Protein AF-A0A366LDM3-F1 (afdb_monomer_lite)

Foldseek 3Di:
DDPVVVVVVVVVVVVVVVCVVQQAWDFDDDPVDGRDTDGSVVVVVVVVVVVVVVCCVVVPDDCDPVNVVVVCVVPPDPPDPDDDDPVVVVVVD

Sequence (93 aa):
MSAKTISIIILTALLTAFLFLNSDEVPFNFIVANDVQVSKLIVIGVCIIVGFIIGFVVGRPRKTVSSYDDEIEKHQPVSNKKELSDEDRDYIS

Organism: NCBI:txid2259170

Radius of gyration: 30.3 Å; chains: 1; bounding box: 64×37×77 Å

pLDDT: mean 83.48, std 13.85, range [53.78, 97.94]

Structure (mmCIF, N/CA/C/O backbone):
data_AF-A0A366LDM3-F1
#
_entry.id   AF-A0A366LDM3-F1
#
loop_
_atom_site.group_PDB
_atom_site.id
_atom_site.type_symbol
_atom_site.label_atom_id
_atom_site.label_alt_id
_atom_site.label_comp_id
_atom_site.label_asym_id
_atom_site.label_entity_id
_atom_site.label_seq_id
_atom_site.pdbx_PDB_ins_code
_atom_site.Cartn_x
_atom_site.Cartn_y
_atom_site.Cartn_z
_atom_site.occupancy
_atom_site.B_iso_or_equiv
_atom_site.auth_seq_id
_atom_site.auth_comp_id
_atom_site.auth_asym_id
_atom_site.auth_atom_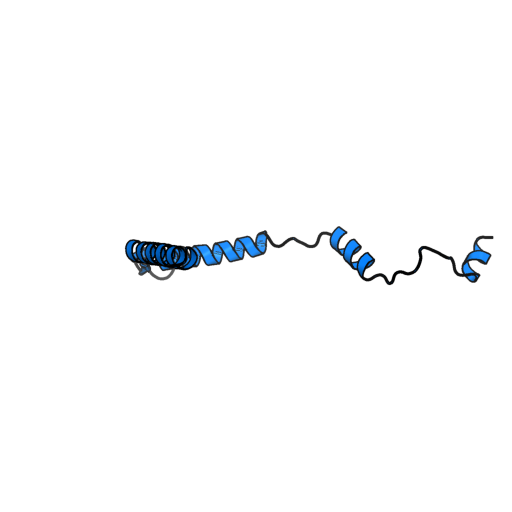id
_atom_site.pdbx_PDB_model_num
ATOM 1 N N . MET A 1 1 ? 22.036 9.229 21.483 1.00 71.19 1 MET A N 1
ATOM 2 C CA . MET A 1 1 ? 21.349 8.377 20.485 1.00 71.19 1 MET A CA 1
ATOM 3 C C . MET A 1 1 ? 21.937 8.642 19.113 1.00 71.19 1 MET A C 1
ATOM 5 O O . MET A 1 1 ? 22.294 9.782 18.844 1.00 71.19 1 MET A O 1
ATOM 9 N N . SER A 1 2 ? 22.051 7.622 18.260 1.00 89.81 2 SER A N 1
ATOM 10 C CA . SER A 1 2 ? 22.481 7.842 16.875 1.00 89.81 2 SER A CA 1
ATOM 11 C C . SER A 1 2 ? 21.367 8.524 16.071 1.00 89.81 2 SER A C 1
ATOM 13 O O . SER A 1 2 ? 20.186 8.319 16.360 1.00 89.81 2 SER A O 1
ATOM 15 N N . ALA A 1 3 ? 21.724 9.285 15.032 1.00 93.06 3 ALA A N 1
ATOM 16 C CA . ALA A 1 3 ? 20.747 9.884 14.116 1.00 93.06 3 ALA A CA 1
ATOM 17 C C . ALA A 1 3 ? 19.798 8.833 13.505 1.00 93.06 3 ALA A C 1
ATOM 19 O O . ALA A 1 3 ? 18.619 9.104 13.300 1.00 93.06 3 ALA A O 1
ATOM 20 N N . LYS A 1 4 ? 20.288 7.601 13.299 1.00 94.69 4 LYS A N 1
ATOM 21 C CA . LYS A 1 4 ? 19.481 6.464 12.833 1.00 94.69 4 LYS A CA 1
ATOM 22 C C . LYS A 1 4 ? 18.363 6.131 13.822 1.00 94.69 4 LYS A C 1
ATOM 24 O O . LYS A 1 4 ? 17.221 5.962 13.421 1.00 94.69 4 LYS A O 1
ATOM 29 N N . THR A 1 5 ? 18.680 6.090 15.116 1.00 96.88 5 THR A N 1
ATOM 30 C CA . THR A 1 5 ? 17.709 5.803 16.181 1.00 96.88 5 THR A CA 1
ATOM 31 C C . THR A 1 5 ? 16.633 6.883 16.254 1.00 96.88 5 THR A C 1
ATOM 33 O O . THR A 1 5 ? 15.451 6.565 16.292 1.00 96.88 5 THR A O 1
ATOM 36 N N . ILE A 1 6 ? 17.035 8.157 16.214 1.00 95.75 6 ILE A N 1
ATOM 37 C CA . ILE A 1 6 ? 16.105 9.296 16.247 1.00 95.75 6 ILE A CA 1
ATOM 38 C C . ILE A 1 6 ? 15.188 9.273 15.017 1.00 95.75 6 ILE A C 1
ATOM 40 O O . ILE A 1 6 ? 13.979 9.430 15.155 1.00 95.75 6 ILE A O 1
ATOM 44 N N . SER A 1 7 ? 15.745 9.004 13.833 1.00 96.12 7 SER A N 1
ATOM 45 C CA . SER A 1 7 ? 14.976 8.888 12.590 1.00 96.12 7 SER A CA 1
ATOM 46 C C . SER A 1 7 ? 13.928 7.773 12.658 1.00 96.12 7 SER A C 1
ATOM 48 O O . SER A 1 7 ? 12.761 8.013 12.357 1.00 96.12 7 SER A O 1
ATOM 50 N N . ILE A 1 8 ? 14.304 6.581 13.138 1.00 96.69 8 ILE A N 1
ATOM 51 C CA . ILE A 1 8 ? 13.368 5.456 13.294 1.00 96.69 8 ILE A CA 1
ATOM 52 C C . ILE A 1 8 ? 12.237 5.814 14.267 1.00 96.69 8 ILE A C 1
ATOM 54 O O . ILE A 1 8 ? 11.078 5.518 13.982 1.00 96.69 8 ILE A O 1
ATOM 58 N N . ILE A 1 9 ? 12.546 6.475 15.387 1.00 97.19 9 ILE A N 1
ATOM 59 C CA . ILE A 1 9 ? 11.535 6.892 16.371 1.00 97.19 9 ILE A CA 1
ATOM 60 C C . ILE A 1 9 ? 10.557 7.894 15.752 1.00 97.19 9 ILE A C 1
ATOM 62 O O . ILE A 1 9 ? 9.348 7.703 15.862 1.00 97.19 9 ILE A O 1
ATOM 66 N N . ILE A 1 10 ? 11.062 8.927 15.069 1.00 97.69 10 ILE A N 1
ATOM 67 C CA . ILE A 1 10 ? 10.222 9.936 14.409 1.00 97.69 10 ILE A CA 1
ATOM 68 C C . ILE A 1 10 ? 9.333 9.276 13.354 1.00 97.69 10 ILE A C 1
ATOM 70 O O . ILE A 1 10 ? 8.124 9.494 13.355 1.00 97.69 10 ILE A O 1
ATOM 74 N N . LEU A 1 11 ? 9.905 8.427 12.497 1.00 97.56 11 LEU A N 1
ATOM 75 C CA . LEU A 1 11 ? 9.153 7.717 11.464 1.00 97.56 11 LEU A CA 1
ATOM 76 C C . LEU A 1 11 ? 8.051 6.842 12.075 1.00 97.56 11 LEU A C 1
ATOM 78 O O . LEU A 1 11 ? 6.920 6.852 11.600 1.00 97.56 11 LEU A O 1
ATOM 82 N N . THR A 1 12 ? 8.363 6.124 13.154 1.00 97.75 12 THR A N 1
ATOM 83 C CA . THR A 1 12 ? 7.402 5.253 13.843 1.00 97.75 12 THR A CA 1
ATOM 84 C C . THR A 1 12 ? 6.284 6.061 14.502 1.00 97.75 12 THR A C 1
ATOM 86 O O . THR A 1 12 ? 5.118 5.674 14.413 1.00 97.75 12 THR A O 1
ATOM 89 N N . ALA A 1 13 ? 6.606 7.199 15.123 1.00 97.81 13 ALA A N 1
ATOM 90 C CA . ALA A 1 13 ? 5.617 8.091 15.724 1.00 97.81 13 ALA A CA 1
ATOM 91 C C . ALA A 1 13 ? 4.684 8.687 14.659 1.00 97.81 13 ALA A C 1
ATOM 93 O O . ALA A 1 13 ? 3.468 8.674 14.836 1.00 97.81 13 ALA A O 1
ATOM 94 N N . LEU A 1 14 ? 5.239 9.140 13.530 1.00 97.94 14 LEU A N 1
ATOM 95 C CA . LEU A 1 14 ? 4.462 9.652 12.400 1.00 97.94 14 LEU A CA 1
ATOM 96 C C . LEU A 1 14 ? 3.571 8.573 11.785 1.00 97.94 14 LEU A C 1
ATOM 98 O O . LEU A 1 14 ? 2.397 8.831 11.535 1.00 97.94 14 LEU A O 1
ATOM 102 N N . LEU A 1 15 ? 4.097 7.362 11.582 1.00 95.88 15 LEU A N 1
ATOM 103 C CA . LEU A 1 15 ? 3.319 6.239 11.066 1.00 95.88 15 LEU A CA 1
ATOM 104 C C . LEU A 1 15 ? 2.171 5.888 12.015 1.00 95.88 15 LEU A C 1
ATOM 106 O O . LEU A 1 15 ? 1.031 5.765 11.583 1.00 95.88 15 LEU A O 1
ATOM 110 N N . THR A 1 16 ? 2.452 5.783 13.313 1.00 96.06 16 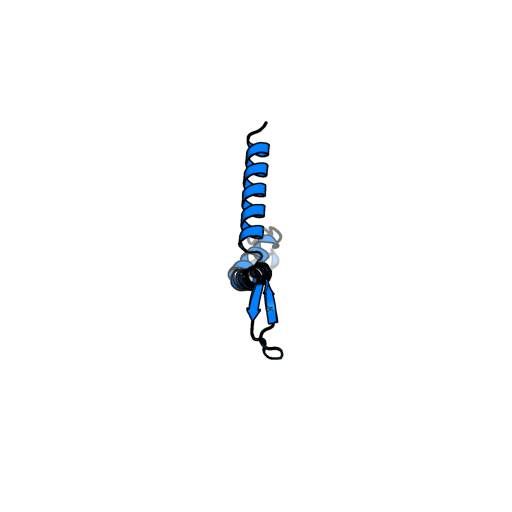THR A N 1
ATOM 111 C CA . THR A 1 16 ? 1.426 5.499 14.326 1.00 96.06 16 THR A CA 1
ATOM 112 C C . THR A 1 16 ? 0.350 6.582 14.344 1.00 96.06 16 THR A C 1
ATOM 114 O O . THR A 1 16 ? -0.836 6.261 14.326 1.00 96.06 16 THR A O 1
ATOM 117 N N . ALA A 1 17 ? 0.745 7.859 14.321 1.00 95.81 17 ALA A N 1
ATOM 118 C CA . ALA A 1 17 ? -0.191 8.976 14.267 1.00 95.81 17 ALA A CA 1
ATOM 119 C C . ALA A 1 17 ? -1.046 8.933 12.994 1.00 95.81 17 ALA A C 1
ATOM 121 O O . ALA A 1 17 ? -2.261 9.090 13.069 1.00 95.81 17 ALA A O 1
ATOM 122 N N . PHE A 1 18 ? -0.437 8.661 11.838 1.00 93.38 18 PHE A N 1
ATOM 123 C CA . PHE A 1 18 ? -1.152 8.513 10.573 1.00 93.38 18 PHE A CA 1
ATOM 124 C C . PHE A 1 18 ? -2.194 7.392 10.633 1.00 93.38 18 PHE A C 1
ATOM 126 O O . PHE A 1 18 ? -3.340 7.609 10.241 1.00 93.38 18 PHE A O 1
ATOM 133 N N . LEU A 1 19 ? -1.820 6.218 11.150 1.00 92.31 19 LEU A N 1
ATOM 134 C CA . LEU A 1 19 ? -2.737 5.088 11.296 1.00 92.31 19 LEU A CA 1
ATOM 135 C C . LEU A 1 19 ? -3.892 5.437 12.238 1.00 92.31 19 LEU A C 1
ATOM 137 O O . LEU A 1 19 ? -5.047 5.217 11.893 1.00 92.31 19 LEU A O 1
ATOM 141 N N . PHE A 1 20 ? -3.596 6.030 13.395 1.00 93.19 20 PHE A N 1
ATOM 142 C CA . PHE A 1 20 ? -4.615 6.394 14.377 1.00 93.19 20 PHE A CA 1
ATOM 143 C C . PHE A 1 20 ? -5.601 7.434 13.830 1.00 93.19 20 PHE A C 1
ATOM 145 O O . PHE A 1 20 ? -6.810 7.221 13.885 1.00 93.19 20 PHE A O 1
ATOM 152 N N . LEU A 1 21 ? -5.093 8.513 13.226 1.00 91.75 21 LEU A N 1
ATOM 153 C CA . LEU A 1 21 ? -5.907 9.593 12.653 1.00 91.75 21 LEU A CA 1
ATOM 154 C C . LEU A 1 21 ? -6.767 9.152 11.460 1.00 91.75 21 LEU A C 1
ATOM 156 O O . LEU A 1 21 ? -7.707 9.851 11.098 1.00 91.75 21 LEU A O 1
ATOM 160 N N . ASN A 1 22 ? -6.447 8.018 10.836 1.00 92.06 22 ASN A N 1
ATOM 161 C CA . ASN A 1 22 ? -7.195 7.472 9.703 1.00 92.06 22 ASN A CA 1
ATOM 162 C C . ASN A 1 22 ? -7.859 6.128 10.030 1.00 92.06 22 ASN A C 1
ATOM 164 O O . ASN A 1 22 ? -8.272 5.418 9.116 1.00 92.06 22 ASN A O 1
ATOM 168 N N . SER A 1 23 ? -7.960 5.767 11.311 1.00 89.88 23 SER A N 1
ATOM 169 C CA . SER A 1 23 ? -8.541 4.491 11.744 1.00 89.88 23 SER A CA 1
ATOM 170 C C . SER A 1 23 ? -10.063 4.424 11.595 1.00 89.88 23 SER A C 1
ATOM 172 O O . SER A 1 23 ? -10.608 3.320 11.582 1.00 89.88 23 SER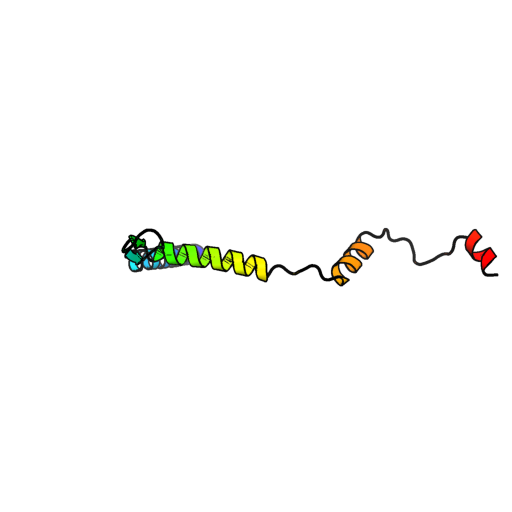 A O 1
ATOM 174 N N . ASP A 1 24 ? -10.722 5.571 11.408 1.00 93.12 24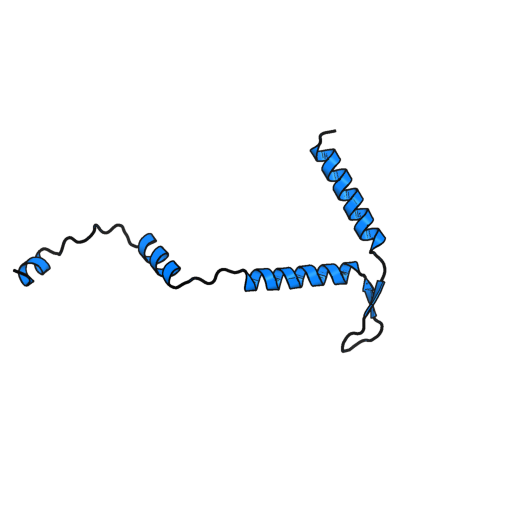 ASP A N 1
ATOM 175 C CA . ASP A 1 24 ? -12.165 5.662 11.198 1.00 93.12 24 ASP A CA 1
ATOM 176 C C . ASP A 1 24 ? -12.665 4.768 10.058 1.00 93.12 24 ASP A C 1
ATOM 178 O O . ASP A 1 24 ? -12.005 4.550 9.030 1.00 93.12 24 ASP A O 1
ATOM 182 N N . GLU A 1 25 ? -13.906 4.334 10.216 1.00 91.75 25 GLU A N 1
ATOM 183 C CA . GLU A 1 25 ? -14.665 3.612 9.210 1.00 91.75 25 GLU A CA 1
ATOM 184 C C . GLU A 1 25 ? -15.452 4.550 8.286 1.00 91.75 25 GLU A C 1
ATOM 186 O O . GLU A 1 25 ? -15.825 5.670 8.643 1.00 91.75 25 GLU A O 1
ATOM 191 N N . VAL A 1 26 ? -15.651 4.102 7.047 1.00 89.62 26 VAL A N 1
ATOM 192 C CA . VAL A 1 26 ? -16.459 4.768 6.022 1.00 89.62 26 VAL A CA 1
ATOM 193 C C . VAL A 1 26 ? -17.438 3.738 5.458 1.00 89.62 26 VAL A C 1
ATOM 195 O O 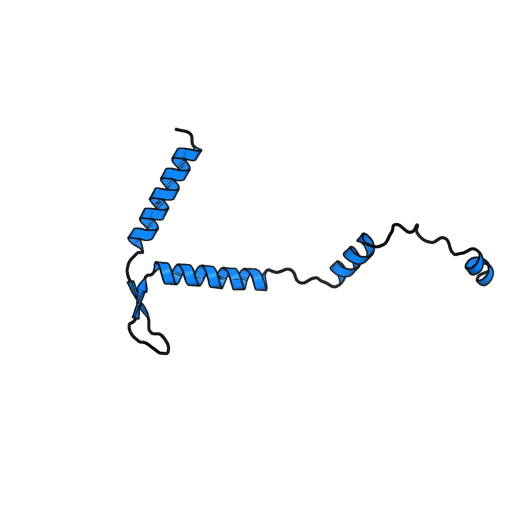. VAL A 1 26 ? -17.037 2.592 5.230 1.00 89.62 26 VAL A O 1
ATOM 198 N N . PRO A 1 27 ? -18.708 4.110 5.225 1.00 91.50 27 PRO A N 1
ATOM 199 C CA . PRO A 1 27 ? -19.678 3.212 4.615 1.00 91.50 27 PRO A CA 1
ATOM 200 C C . PRO A 1 27 ? -19.339 2.960 3.141 1.00 91.50 27 PRO A C 1
ATOM 202 O O . PRO A 1 27 ? -19.114 3.894 2.368 1.00 91.50 27 PRO A O 1
ATOM 205 N N . PHE A 1 28 ? -19.333 1.689 2.748 1.00 89.50 28 PHE A N 1
ATOM 206 C CA . PHE A 1 28 ? -19.161 1.239 1.372 1.00 89.50 28 PHE A CA 1
ATOM 207 C C . PHE A 1 28 ? -20.348 0.391 0.922 1.00 89.50 28 PHE A C 1
ATOM 209 O O . PHE A 1 28 ? -20.772 -0.543 1.604 1.00 89.50 28 PHE A O 1
ATOM 216 N N . ASN A 1 29 ? -20.828 0.685 -0.285 1.00 91.38 29 ASN A N 1
ATOM 217 C CA . ASN A 1 29 ? -21.815 -0.131 -0.977 1.00 91.38 29 ASN A CA 1
ATOM 218 C C . ASN A 1 29 ? -21.098 -1.079 -1.934 1.00 91.38 29 ASN A C 1
ATOM 220 O O . ASN A 1 29 ? -20.505 -0.662 -2.930 1.00 91.38 29 ASN A O 1
ATOM 224 N N . PHE A 1 30 ? -21.152 -2.364 -1.618 1.00 88.31 30 PHE A N 1
ATOM 225 C CA . PHE A 1 30 ? -20.687 -3.450 -2.463 1.00 88.31 30 PHE A CA 1
ATOM 226 C C . PHE A 1 30 ? -21.855 -4.043 -3.250 1.00 88.31 30 PHE A C 1
ATOM 228 O O . PHE A 1 30 ? -23.012 -3.959 -2.850 1.00 88.31 30 PHE A O 1
ATOM 235 N N . ILE A 1 31 ? -21.538 -4.726 -4.352 1.00 89.44 31 ILE A N 1
ATOM 236 C CA . ILE A 1 31 ? -22.520 -5.329 -5.273 1.00 89.44 31 ILE A CA 1
ATOM 237 C C . ILE A 1 31 ? -23.529 -6.244 -4.548 1.00 89.44 31 ILE A C 1
ATOM 239 O O . ILE A 1 31 ? -24.671 -6.361 -4.979 1.00 89.44 31 ILE A O 1
ATOM 243 N N . VAL A 1 32 ? -23.114 -6.885 -3.450 1.00 90.94 32 VAL A N 1
ATOM 244 C CA . VAL A 1 32 ? -23.926 -7.855 -2.691 1.00 90.94 32 VAL A CA 1
ATOM 245 C C . VAL A 1 32 ? -24.299 -7.344 -1.288 1.00 90.94 32 VAL A C 1
ATOM 247 O O . VAL A 1 32 ? -25.112 -7.964 -0.609 1.00 90.94 32 VAL A O 1
ATOM 250 N N . ALA A 1 33 ? -23.737 -6.220 -0.833 1.00 85.62 33 ALA A N 1
ATOM 251 C CA . ALA A 1 33 ? -23.942 -5.714 0.525 1.00 85.62 33 ALA A CA 1
ATOM 252 C C . ALA A 1 33 ? -23.853 -4.184 0.569 1.00 85.62 33 ALA A C 1
ATOM 254 O O . ALA A 1 33 ? -22.847 -3.614 0.158 1.00 85.62 33 ALA A O 1
ATOM 255 N N . ASN A 1 34 ? -24.890 -3.534 1.096 1.00 89.19 34 ASN A N 1
ATOM 256 C CA . ASN A 1 34 ? -24.940 -2.080 1.269 1.00 89.19 34 ASN A CA 1
ATOM 257 C C . ASN A 1 34 ? -24.504 -1.675 2.684 1.00 89.19 34 ASN A C 1
ATOM 259 O O . ASN A 1 34 ? -24.599 -2.482 3.610 1.00 89.19 34 ASN A O 1
ATOM 263 N N . ASP A 1 35 ? -24.041 -0.433 2.831 1.00 89.31 35 ASP A N 1
ATOM 264 C CA . ASP A 1 35 ? -23.660 0.218 4.093 1.00 89.31 35 ASP A CA 1
ATOM 265 C C . ASP A 1 35 ? -22.657 -0.573 4.950 1.00 89.31 35 ASP A C 1
ATOM 267 O O . ASP A 1 35 ? -22.651 -0.507 6.181 1.00 89.31 35 ASP A O 1
ATOM 271 N N . VAL A 1 36 ? -21.764 -1.324 4.302 1.00 91.19 36 VAL A N 1
ATOM 272 C CA . VAL A 1 36 ? -20.710 -2.053 5.004 1.00 91.19 36 VAL A CA 1
ATOM 273 C C . VAL A 1 36 ? -19.672 -1.051 5.487 1.00 91.19 36 VAL A C 1
ATOM 275 O O . VAL A 1 36 ? -19.061 -0.342 4.688 1.00 91.19 36 VAL A O 1
ATOM 278 N N . GLN A 1 37 ? -19.449 -1.004 6.796 1.00 92.50 37 GLN A N 1
ATOM 279 C CA . GLN A 1 37 ? -18.440 -0.130 7.379 1.00 92.50 37 GLN A CA 1
ATOM 280 C C . GLN A 1 37 ? -17.047 -0.728 7.180 1.00 92.50 37 GLN A C 1
ATOM 282 O O . GLN A 1 37 ? -16.762 -1.849 7.603 1.00 92.50 37 GLN A O 1
ATOM 287 N N . VAL A 1 38 ? -16.184 0.011 6.485 1.00 90.62 38 VAL A N 1
ATOM 288 C CA . VAL A 1 38 ? -14.819 -0.419 6.170 1.00 90.62 38 VAL A CA 1
ATOM 289 C C . VAL A 1 38 ? -13.841 0.648 6.639 1.00 90.62 38 VAL A C 1
ATOM 291 O O . VAL A 1 38 ? -14.040 1.836 6.396 1.00 90.62 38 VAL A O 1
ATOM 294 N N . SER A 1 39 ? -12.751 0.234 7.286 1.00 91.56 39 SER A N 1
ATOM 295 C CA . SER A 1 39 ? -11.691 1.159 7.703 1.00 91.56 39 SER A CA 1
ATOM 296 C C . SER A 1 39 ? -11.044 1.843 6.494 1.00 91.56 39 SER A C 1
ATOM 298 O O . SER A 1 39 ? -10.642 1.169 5.536 1.00 91.56 39 SER A O 1
ATOM 300 N N . LYS A 1 40 ? -10.854 3.169 6.565 1.00 89.50 40 LYS A N 1
ATOM 301 C CA . LYS A 1 40 ? -10.142 3.952 5.531 1.00 89.50 40 LYS A CA 1
ATOM 302 C C . LYS A 1 40 ? -8.759 3.365 5.224 1.00 89.50 40 LYS A C 1
ATOM 304 O O . LYS A 1 40 ? -8.330 3.358 4.070 1.00 89.50 40 LYS A O 1
ATOM 309 N N . LEU A 1 41 ? -8.083 2.812 6.233 1.00 92.75 41 LEU A N 1
ATOM 310 C CA . LEU A 1 41 ? -6.772 2.176 6.080 1.00 92.75 41 LEU A CA 1
ATOM 311 C C . LEU A 1 41 ? -6.811 0.939 5.178 1.00 92.75 41 LEU A C 1
ATOM 313 O O . LEU A 1 41 ? -5.908 0.755 4.363 1.00 92.75 41 LEU A O 1
ATOM 317 N N . ILE A 1 42 ? -7.854 0.110 5.293 1.00 91.06 42 ILE A N 1
ATOM 318 C CA . ILE A 1 42 ? -8.015 -1.089 4.456 1.00 91.06 42 ILE A CA 1
ATOM 319 C C . ILE A 1 42 ? -8.205 -0.675 3.000 1.00 91.06 42 ILE A C 1
ATOM 321 O O . ILE A 1 42 ? -7.558 -1.231 2.114 1.00 91.06 42 ILE A O 1
ATOM 325 N N . VAL A 1 43 ? -9.036 0.341 2.757 1.00 91.31 43 VAL A N 1
ATOM 326 C CA . VAL A 1 43 ? -9.283 0.873 1.411 1.00 91.31 43 VAL A CA 1
ATOM 327 C C . VAL A 1 43 ? -7.979 1.356 0.776 1.00 91.31 43 VAL A C 1
ATOM 329 O O . VAL A 1 43 ? -7.641 0.941 -0.332 1.00 91.31 43 VAL A O 1
ATOM 332 N N . ILE A 1 44 ? -7.206 2.173 1.497 1.00 91.88 44 ILE A N 1
ATOM 333 C CA . ILE A 1 44 ? -5.908 2.670 1.021 1.00 91.88 44 ILE A CA 1
ATOM 334 C C . ILE A 1 44 ? -4.944 1.503 0.757 1.00 91.88 44 ILE A C 1
ATOM 336 O O . ILE A 1 44 ? -4.303 1.469 -0.293 1.00 91.88 44 ILE A O 1
ATOM 340 N N . GLY A 1 45 ? -4.869 0.526 1.664 1.00 93.50 45 GLY A N 1
ATOM 341 C CA . GLY A 1 45 ? -4.007 -0.648 1.514 1.00 93.50 45 GLY A CA 1
ATOM 342 C C . GLY A 1 45 ? -4.326 -1.468 0.261 1.00 93.50 45 GLY A C 1
ATOM 343 O O . GLY A 1 45 ? -3.418 -1.808 -0.501 1.00 93.50 45 GLY A O 1
ATOM 344 N N . VAL A 1 46 ? -5.609 -1.727 -0.004 1.00 94.62 46 VAL A N 1
ATOM 345 C CA . VAL A 1 46 ? -6.052 -2.436 -1.216 1.00 94.62 46 VAL A CA 1
ATOM 346 C C . VAL A 1 46 ? -5.710 -1.634 -2.472 1.00 94.62 46 VAL A C 1
ATOM 348 O O . VAL A 1 46 ? -5.161 -2.200 -3.419 1.00 94.62 46 VAL A O 1
ATOM 351 N N . CYS A 1 47 ? -5.951 -0.320 -2.477 1.00 94.88 47 CYS A N 1
ATOM 352 C CA . CYS A 1 47 ? -5.598 0.548 -3.603 1.00 94.88 47 CYS A CA 1
ATOM 353 C C . CYS A 1 47 ? -4.094 0.529 -3.908 1.00 94.88 47 CYS A C 1
ATOM 355 O O . CYS A 1 47 ? -3.710 0.469 -5.076 1.00 94.88 47 CYS A O 1
ATOM 357 N N . ILE A 1 48 ? -3.240 0.532 -2.878 1.00 96.25 48 ILE A N 1
ATOM 358 C CA . ILE A 1 48 ? -1.783 0.437 -3.043 1.00 96.25 48 ILE A CA 1
ATOM 359 C C . ILE A 1 48 ? -1.397 -0.904 -3.670 1.00 96.25 48 ILE A C 1
ATOM 361 O O . ILE A 1 48 ? -0.615 -0.923 -4.618 1.00 96.25 48 ILE A O 1
ATOM 365 N N . ILE A 1 49 ? -1.954 -2.017 -3.183 1.00 97.44 49 ILE A N 1
ATOM 366 C CA . ILE A 1 49 ? -1.658 -3.354 -3.720 1.00 97.44 49 ILE A CA 1
ATOM 367 C C . ILE A 1 49 ? -2.080 -3.449 -5.188 1.00 97.44 49 ILE A C 1
ATOM 369 O O . ILE A 1 49 ? -1.287 -3.866 -6.031 1.00 97.44 49 ILE A O 1
ATOM 373 N N . VAL A 1 50 ? -3.304 -3.031 -5.514 1.00 97.56 50 VAL A N 1
ATOM 374 C CA . VAL A 1 50 ? -3.816 -3.064 -6.891 1.00 97.56 50 VAL A CA 1
ATOM 375 C C . VAL A 1 50 ? -2.983 -2.159 -7.797 1.00 97.56 50 VAL A C 1
ATOM 377 O O . VAL A 1 50 ? -2.554 -2.593 -8.866 1.00 97.56 50 VAL A O 1
ATOM 380 N N . GLY A 1 51 ? -2.688 -0.934 -7.357 1.00 96.94 51 GLY A N 1
ATOM 381 C CA . GLY A 1 51 ? -1.837 0.001 -8.091 1.00 96.94 51 GLY A CA 1
ATOM 382 C C . GLY A 1 51 ? -0.428 -0.546 -8.323 1.00 96.94 51 GLY A C 1
ATOM 383 O O . GLY A 1 51 ? 0.096 -0.426 -9.428 1.00 96.94 51 GLY A O 1
ATOM 384 N N . PHE A 1 52 ? 0.158 -1.214 -7.327 1.00 97.00 52 PHE A N 1
ATOM 385 C CA . PHE A 1 52 ? 1.453 -1.877 -7.457 1.00 97.00 52 PHE A CA 1
ATOM 386 C C . PHE A 1 52 ? 1.409 -3.026 -8.466 1.00 97.00 52 PHE A C 1
ATOM 388 O O . PHE A 1 52 ? 2.284 -3.102 -9.324 1.00 97.00 52 PHE A O 1
ATOM 395 N N . ILE A 1 53 ? 0.389 -3.891 -8.416 1.00 97.00 53 ILE A N 1
ATOM 396 C CA . ILE A 1 53 ? 0.232 -4.998 -9.373 1.00 97.00 53 ILE A CA 1
ATOM 397 C C . ILE A 1 53 ? 0.094 -4.453 -10.796 1.00 97.00 53 ILE A C 1
ATOM 399 O O . ILE A 1 53 ? 0.804 -4.904 -11.694 1.00 97.00 53 ILE A O 1
ATOM 403 N N . ILE A 1 54 ? -0.775 -3.461 -11.007 1.00 96.81 54 ILE A N 1
ATOM 404 C CA . ILE A 1 54 ? -0.965 -2.832 -12.320 1.00 96.81 54 ILE A CA 1
ATOM 405 C C . ILE A 1 54 ? 0.342 -2.192 -12.789 1.00 96.81 54 ILE A C 1
ATOM 407 O O . ILE A 1 54 ? 0.786 -2.458 -13.904 1.00 96.81 54 ILE A O 1
ATOM 411 N N . GLY A 1 55 ? 0.986 -1.395 -11.936 1.00 95.56 55 GLY A N 1
ATOM 412 C CA . GLY A 1 55 ? 2.256 -0.744 -12.244 1.00 95.56 55 GLY A CA 1
ATOM 413 C C . GLY A 1 55 ? 3.362 -1.745 -12.572 1.00 95.56 55 GLY A C 1
ATOM 414 O O . GLY A 1 55 ? 4.114 -1.531 -13.518 1.00 95.56 55 GLY A O 1
ATOM 415 N N . PHE A 1 56 ? 3.427 -2.870 -11.862 1.00 94.56 56 PHE A N 1
ATOM 416 C CA . PHE A 1 56 ? 4.384 -3.940 -12.129 1.00 94.56 56 PHE A CA 1
ATOM 417 C C . PHE A 1 56 ? 4.113 -4.634 -13.467 1.00 94.56 56 PHE A C 1
ATOM 419 O O . PHE A 1 56 ? 5.039 -4.863 -14.242 1.00 94.56 56 PHE A O 1
ATOM 426 N N . VAL A 1 57 ? 2.851 -4.955 -13.765 1.00 93.81 57 VAL A N 1
ATOM 427 C CA . VAL A 1 57 ? 2.469 -5.615 -15.023 1.00 93.81 57 VAL A CA 1
ATOM 428 C C . VAL A 1 57 ? 2.703 -4.694 -16.221 1.00 93.81 57 VAL A C 1
ATOM 430 O O . VAL A 1 57 ? 3.277 -5.132 -17.216 1.00 93.81 57 VAL A O 1
ATOM 433 N N . VAL A 1 58 ? 2.298 -3.426 -16.124 1.00 93.88 58 VAL A N 1
ATOM 434 C CA . VAL A 1 58 ? 2.451 -2.427 -17.196 1.00 93.88 58 VAL A CA 1
ATOM 435 C C . VAL A 1 58 ? 3.908 -1.994 -17.351 1.00 93.88 58 VAL A C 1
ATOM 437 O O . VAL A 1 58 ? 4.392 -1.846 -18.470 1.00 93.88 58 VAL A O 1
ATOM 440 N N . GLY A 1 59 ? 4.619 -1.813 -16.239 1.00 87.94 59 GLY A N 1
ATOM 441 C CA . GLY A 1 59 ? 6.019 -1.399 -16.215 1.00 87.94 59 GLY A CA 1
ATOM 442 C C . GLY A 1 59 ? 7.006 -2.513 -16.560 1.00 87.94 59 GLY A C 1
ATOM 443 O O . GLY A 1 59 ? 8.194 -2.232 -16.716 1.00 87.94 59 GLY A O 1
ATOM 444 N N . ARG A 1 60 ? 6.555 -3.769 -16.693 1.00 85.25 60 ARG A N 1
ATOM 445 C CA . ARG A 1 60 ? 7.417 -4.887 -17.083 1.00 85.25 60 ARG A CA 1
ATOM 446 C C . ARG A 1 60 ? 7.946 -4.644 -18.504 1.00 85.25 60 ARG A C 1
ATOM 448 O O . ARG A 1 60 ? 7.152 -4.685 -19.448 1.00 85.25 60 ARG A O 1
ATOM 455 N N . PRO A 1 61 ? 9.265 -4.441 -18.696 1.00 79.25 61 PRO A N 1
ATOM 456 C CA . PRO A 1 61 ? 9.818 -4.253 -20.028 1.00 79.25 61 PRO A CA 1
ATOM 457 C C . PRO A 1 61 ? 9.524 -5.503 -20.860 1.00 79.25 61 PRO A C 1
ATOM 459 O O . PRO A 1 61 ? 9.881 -6.624 -20.486 1.00 79.25 61 PRO A O 1
ATOM 462 N N . ARG A 1 62 ? 8.814 -5.325 -21.978 1.00 72.69 62 ARG A N 1
ATOM 463 C CA . ARG A 1 62 ? 8.597 -6.407 -22.943 1.00 72.69 62 ARG A CA 1
ATOM 464 C C . ARG A 1 62 ? 9.931 -6.636 -23.647 1.00 72.69 62 ARG A C 1
ATOM 466 O O . ARG A 1 62 ? 10.521 -5.674 -24.130 1.00 72.69 62 ARG A O 1
ATOM 473 N N . LYS A 1 63 ? 10.407 -7.886 -23.696 1.00 68.38 63 LYS A N 1
ATOM 474 C CA . LYS A 1 63 ? 11.577 -8.247 -24.506 1.00 68.38 63 LYS A CA 1
ATOM 475 C C . LYS A 1 63 ? 11.295 -7.826 -25.951 1.00 68.38 63 LYS A C 1
ATOM 477 O O . LYS A 1 63 ? 10.379 -8.353 -26.582 1.00 68.38 63 LYS A O 1
ATOM 482 N N . THR A 1 64 ? 12.002 -6.809 -26.429 1.00 67.19 64 THR A N 1
ATOM 483 C CA . THR A 1 64 ? 11.964 -6.384 -27.831 1.00 67.19 64 THR A CA 1
ATOM 484 C C . THR A 1 64 ? 12.762 -7.390 -28.658 1.00 67.19 64 THR A C 1
ATOM 486 O O . THR A 1 64 ? 13.615 -8.089 -28.114 1.00 67.19 64 THR A O 1
ATOM 489 N N . VAL A 1 65 ? 12.501 -7.491 -29.965 1.00 60.97 65 VAL A N 1
ATOM 490 C CA . VAL A 1 65 ? 13.218 -8.431 -30.853 1.00 60.97 65 VAL A CA 1
ATOM 491 C C . VAL A 1 65 ? 14.742 -8.238 -30.759 1.00 60.97 65 VAL A C 1
ATOM 493 O O . VAL A 1 65 ? 15.465 -9.216 -30.661 1.00 60.97 65 VAL A O 1
ATOM 496 N N . SER A 1 66 ? 15.210 -6.994 -30.600 1.00 63.38 66 SER A N 1
ATOM 497 C CA . SER A 1 66 ? 16.625 -6.666 -30.345 1.00 63.38 66 SER A CA 1
ATOM 498 C C . SER A 1 66 ? 17.204 -7.313 -29.077 1.00 63.38 66 SER A C 1
ATOM 500 O O . SER A 1 66 ? 18.376 -7.661 -29.066 1.00 63.38 66 SER A O 1
ATOM 502 N N . SER A 1 67 ? 16.405 -7.534 -28.027 1.00 60.25 67 SER A N 1
ATOM 503 C CA . SER A 1 67 ? 16.898 -8.223 -26.825 1.00 60.25 67 SER A CA 1
ATOM 504 C C . SER A 1 67 ? 17.164 -9.712 -27.053 1.00 60.25 67 SER A C 1
ATOM 506 O O . SER A 1 67 ? 17.902 -10.300 -26.275 1.00 60.25 67 SER A O 1
ATOM 508 N N . TYR A 1 68 ? 16.577 -10.328 -28.089 1.00 60.56 68 TYR A N 1
ATOM 509 C CA . TYR A 1 68 ? 16.914 -11.702 -28.470 1.00 60.56 68 TYR A CA 1
ATOM 510 C C . TYR A 1 68 ? 18.258 -11.765 -29.194 1.00 60.56 68 TYR A C 1
ATOM 512 O O . TYR A 1 68 ? 19.019 -12.686 -28.919 1.00 60.56 68 TYR A O 1
ATOM 520 N N . ASP A 1 69 ? 18.567 -10.788 -30.051 1.00 63.06 69 ASP A N 1
ATOM 521 C CA . ASP A 1 69 ? 19.857 -10.723 -30.751 1.00 63.06 69 ASP A CA 1
ATOM 522 C C . ASP A 1 69 ? 21.019 -10.599 -29.750 1.00 63.06 69 ASP A C 1
ATOM 524 O O . ASP A 1 69 ? 21.990 -11.345 -29.851 1.00 63.06 69 ASP A O 1
ATOM 528 N N . ASP A 1 70 ? 20.866 -9.777 -28.703 1.00 65.00 70 ASP A N 1
ATOM 529 C CA . ASP A 1 70 ? 21.860 -9.647 -27.624 1.00 65.00 70 ASP A CA 1
ATOM 530 C C . ASP A 1 70 ? 22.059 -10.957 -26.830 1.00 65.00 70 ASP A C 1
ATOM 532 O O . ASP A 1 70 ? 23.170 -11.280 -26.405 1.00 65.00 70 ASP A O 1
ATOM 536 N N . GLU A 1 71 ? 20.993 -11.733 -26.596 1.00 66.25 71 GLU A N 1
ATOM 537 C CA . GLU A 1 71 ? 21.097 -13.019 -25.886 1.00 66.25 71 GLU A CA 1
ATOM 538 C C . GLU A 1 71 ? 21.721 -14.101 -26.781 1.00 66.25 71 GLU A C 1
ATOM 540 O O . GLU A 1 71 ? 22.476 -14.941 -26.285 1.00 66.25 71 GLU A O 1
ATOM 545 N N . ILE A 1 72 ? 21.445 -14.064 -28.089 1.00 65.75 72 ILE A N 1
ATOM 546 C CA . ILE A 1 72 ? 22.065 -14.948 -29.082 1.00 65.75 72 ILE A CA 1
ATOM 547 C C . ILE A 1 72 ? 23.558 -14.635 -29.194 1.00 65.75 72 ILE A C 1
ATOM 549 O O . ILE A 1 72 ? 24.347 -15.567 -29.080 1.00 65.75 72 ILE A O 1
ATOM 553 N N . GLU A 1 73 ? 23.966 -13.365 -29.307 1.00 64.31 73 GLU A N 1
ATOM 554 C CA . GLU A 1 73 ? 25.387 -12.977 -29.337 1.00 64.31 73 GLU A CA 1
ATOM 555 C C . GLU A 1 73 ? 26.121 -13.346 -28.039 1.00 64.31 73 GLU A C 1
ATOM 557 O O . GLU A 1 73 ? 27.263 -13.806 -28.076 1.00 64.31 73 GLU A O 1
ATOM 562 N N . LYS A 1 74 ? 25.471 -13.196 -26.879 1.00 67.62 74 LYS A N 1
ATOM 563 C CA . LYS A 1 74 ? 26.071 -13.507 -25.571 1.00 67.62 74 LYS A CA 1
ATOM 564 C C . LYS A 1 74 ? 26.265 -15.008 -25.332 1.00 67.62 74 LYS A C 1
ATOM 566 O O . LYS A 1 74 ? 27.191 -15.398 -24.618 1.00 67.62 74 LYS A O 1
ATOM 571 N N . HIS A 1 75 ? 25.375 -15.838 -25.873 1.00 63.47 75 HIS A N 1
ATOM 572 C CA . HIS A 1 75 ? 25.457 -17.299 -25.784 1.00 63.47 75 HIS A CA 1
ATOM 573 C C . HIS A 1 75 ? 26.087 -17.947 -27.016 1.00 63.47 75 HIS A C 1
ATOM 575 O O . HIS A 1 75 ? 26.328 -19.158 -27.008 1.00 63.47 75 HIS A O 1
ATOM 581 N N . GLN A 1 76 ? 26.408 -17.161 -28.042 1.00 60.22 76 GLN A N 1
ATOM 582 C CA . GLN A 1 76 ? 27.262 -17.615 -29.116 1.00 60.22 76 GLN A CA 1
ATOM 583 C C . GLN A 1 76 ? 28.642 -17.881 -28.504 1.00 60.22 76 GLN A C 1
ATOM 585 O O . GLN A 1 76 ? 29.244 -16.969 -27.926 1.00 60.22 76 GLN A O 1
ATOM 590 N N . PRO A 1 77 ? 29.172 -19.118 -28.583 1.00 59.31 77 PRO A N 1
ATOM 591 C CA . PRO A 1 77 ? 30.583 -19.312 -28.300 1.00 59.31 77 PRO A CA 1
ATOM 592 C C . PRO A 1 77 ? 31.337 -18.336 -29.198 1.00 59.31 77 PRO A C 1
ATOM 594 O O . PRO A 1 77 ? 30.909 -18.107 -30.331 1.00 59.31 77 PRO A O 1
ATOM 597 N N . VAL A 1 78 ? 32.419 -17.745 -28.688 1.00 60.25 78 VAL A N 1
ATOM 598 C CA . VAL A 1 78 ? 33.313 -16.845 -29.428 1.00 60.25 78 VAL A CA 1
ATOM 599 C C . VAL A 1 78 ? 33.991 -17.652 -30.541 1.00 60.25 78 VAL A C 1
ATOM 601 O O . VAL A 1 78 ? 35.175 -17.961 -30.500 1.00 60.25 78 VAL A O 1
ATOM 604 N N . SER A 1 79 ? 33.210 -18.098 -31.516 1.00 56.06 79 SER A N 1
ATOM 605 C CA . SER A 1 79 ? 33.683 -18.662 -32.752 1.00 56.06 79 SER A CA 1
ATOM 606 C C . SER A 1 79 ? 34.158 -17.450 -33.517 1.00 56.06 79 SER A C 1
ATOM 608 O O . SER A 1 79 ? 33.361 -16.613 -33.949 1.00 56.06 79 SER A O 1
ATOM 610 N N . ASN A 1 80 ? 35.482 -17.307 -33.520 1.00 53.78 80 ASN A N 1
ATOM 611 C CA . ASN A 1 80 ? 36.238 -16.431 -34.390 1.00 53.78 80 ASN A CA 1
ATOM 612 C C . ASN A 1 80 ? 35.432 -16.117 -35.644 1.00 53.78 80 ASN A C 1
ATOM 614 O O . ASN A 1 80 ? 35.016 -17.024 -36.366 1.00 53.78 80 ASN A O 1
ATOM 618 N N . LYS A 1 81 ? 35.221 -14.825 -35.895 1.00 54.31 81 LYS A N 1
ATOM 619 C CA . LYS A 1 81 ? 34.753 -14.334 -37.185 1.00 54.31 81 LYS A CA 1
ATOM 620 C C . LYS A 1 81 ? 35.500 -15.079 -38.297 1.00 54.31 81 LYS A C 1
ATOM 622 O O . LYS A 1 81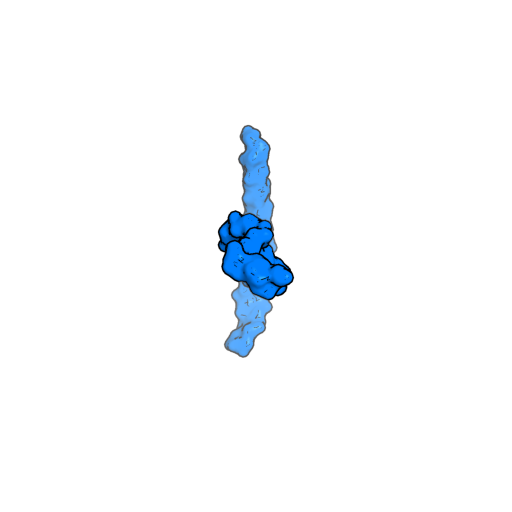 ? 36.645 -14.761 -38.588 1.00 54.31 81 LYS A O 1
ATOM 627 N N . LYS A 1 82 ? 34.785 -16.002 -38.938 1.00 59.56 82 LYS A N 1
ATOM 628 C CA . LYS A 1 82 ? 34.863 -16.294 -40.365 1.00 59.56 82 LYS A CA 1
ATOM 629 C C . LYS A 1 82 ? 36.265 -16.660 -40.871 1.00 59.56 82 LYS A C 1
ATOM 631 O O . LYS A 1 82 ? 36.855 -15.920 -41.652 1.00 59.56 82 LYS A O 1
ATOM 636 N N . GLU A 1 83 ? 36.724 -17.857 -40.537 1.00 63.94 83 GLU A N 1
ATOM 637 C CA . GLU A 1 83 ? 37.545 -18.611 -41.484 1.00 63.94 83 GLU A CA 1
ATOM 638 C C . GLU A 1 83 ? 36.628 -19.643 -42.140 1.00 63.94 83 GLU A C 1
ATOM 640 O O . GLU A 1 83 ? 36.016 -20.462 -41.461 1.00 63.94 83 GLU A O 1
ATOM 645 N N . LEU A 1 84 ? 36.441 -19.520 -43.457 1.00 68.69 84 LEU A N 1
ATOM 646 C CA . LEU A 1 84 ? 35.815 -20.573 -44.257 1.00 68.69 84 LEU A CA 1
ATOM 647 C C . LEU A 1 84 ? 36.622 -21.860 -44.058 1.00 68.69 84 LEU A C 1
ATOM 649 O O . LEU A 1 84 ? 37.856 -21.784 -44.038 1.00 68.69 84 LEU A O 1
ATOM 653 N N . SER A 1 85 ? 35.924 -22.995 -43.933 1.00 73.50 85 SER A N 1
ATOM 654 C CA . SER A 1 85 ? 36.538 -24.324 -44.005 1.00 73.50 85 SER A CA 1
ATOM 655 C C . SER A 1 85 ? 37.404 -24.408 -45.261 1.00 73.50 85 SER A C 1
ATOM 657 O O . SER A 1 85 ? 37.049 -23.828 -46.290 1.00 73.50 85 SER A O 1
ATOM 659 N N . ASP A 1 86 ? 38.527 -25.119 -45.191 1.00 73.19 86 ASP A N 1
ATOM 660 C CA . ASP A 1 86 ? 39.412 -25.306 -46.344 1.00 73.19 86 ASP A CA 1
ATOM 661 C C . ASP A 1 86 ? 38.657 -25.906 -47.541 1.00 73.19 86 ASP A C 1
ATOM 663 O O . ASP A 1 86 ? 38.916 -25.533 -48.682 1.00 73.19 86 ASP A O 1
ATOM 667 N N . GLU A 1 87 ? 37.644 -26.736 -47.279 1.00 71.38 87 GLU A N 1
ATOM 668 C CA . GLU A 1 87 ? 36.753 -27.283 -48.306 1.00 71.38 87 GLU A CA 1
ATOM 669 C C . GLU A 1 87 ? 35.887 -26.203 -48.967 1.00 71.38 87 GLU A C 1
ATOM 671 O O . GLU A 1 87 ? 35.763 -26.191 -50.187 1.00 71.38 87 GLU A O 1
ATOM 676 N N . ASP A 1 88 ? 35.342 -25.249 -48.205 1.00 79.19 88 ASP A N 1
ATOM 677 C CA . ASP A 1 88 ? 34.496 -24.173 -48.745 1.00 79.19 88 ASP A CA 1
ATOM 678 C C . ASP A 1 88 ? 35.295 -23.154 -49.576 1.00 79.19 88 ASP A C 1
ATOM 680 O O . ASP A 1 88 ? 34.731 -22.459 -50.424 1.00 79.19 88 ASP A O 1
ATOM 684 N N . ARG A 1 89 ? 36.611 -23.043 -49.340 1.00 78.00 89 ARG A N 1
ATOM 685 C CA . ARG A 1 89 ? 37.504 -22.145 -50.095 1.00 78.00 89 ARG A CA 1
ATOM 686 C C . ARG A 1 89 ? 37.740 -22.632 -51.521 1.00 78.00 89 ARG A C 1
ATOM 688 O O . ARG A 1 89 ? 37.847 -21.807 -52.427 1.00 78.00 89 ARG A O 1
ATOM 695 N N . ASP A 1 90 ? 37.774 -23.943 -51.722 1.00 77.31 90 ASP A N 1
ATOM 696 C CA . ASP A 1 90 ? 38.017 -24.541 -53.037 1.00 77.31 90 ASP A CA 1
ATOM 697 C C . ASP A 1 90 ? 36.812 -24.349 -53.979 1.00 77.31 90 ASP A C 1
ATOM 699 O O . ASP A 1 90 ? 36.974 -24.209 -55.185 1.00 77.31 90 ASP A O 1
ATOM 703 N N . TYR A 1 91 ? 35.597 -24.223 -53.432 1.00 69.75 91 TYR A N 1
ATOM 704 C CA . TYR A 1 91 ? 34.374 -23.988 -54.215 1.00 69.75 91 TYR A CA 1
ATOM 705 C C . TYR A 1 91 ? 34.196 -22.554 -54.736 1.00 69.75 91 TYR A C 1
ATOM 707 O O . TYR A 1 91 ? 33.358 -22.330 -55.611 1.00 69.75 91 TYR A O 1
ATOM 715 N N . ILE A 1 92 ? 34.920 -21.577 -54.184 1.00 78.56 92 ILE A N 1
ATOM 716 C CA . ILE A 1 92 ? 34.831 -20.157 -54.580 1.00 78.56 92 ILE A CA 1
ATOM 717 C C . ILE A 1 92 ? 36.069 -19.663 -55.347 1.00 78.56 92 ILE A C 1
ATOM 719 O O . ILE A 1 92 ? 36.169 -18.462 -55.616 1.00 78.56 92 ILE A O 1
ATOM 723 N N . SER A 1 93 ? 36.998 -20.572 -55.660 1.00 63.09 93 SER A N 1
ATOM 724 C CA . SER A 1 93 ? 38.182 -20.358 -56.508 1.00 63.09 93 SER A CA 1
ATOM 725 C C . SER A 1 93 ? 37.852 -20.619 -57.976 1.00 63.09 93 SER A C 1
ATOM 727 O O . SER A 1 93 ? 38.397 -19.889 -58.835 1.00 63.09 93 SER A O 1
#

Secondary structure (DSSP, 8-state):
--HHHHHHHHHHHHHHHHHHHT--EEEEEETTEEEEEEEHHHHHHHHHHHHHHHHHHHHS----HHHHHHHHHHHS----S-PPPHHHHHTT-